Protein AF-A0A7L2SSB7-F1 (afdb_monomer_lite)

Organism: NCBI:txid98133

Sequence (127 aa):
LAGISRSTTVVVAYVMVVTELSCQEVLDAIRTIRPVANPNPGFRQQLSEFGGSAARKVRRHLKQRYGMSPFNDEEEIKALLPAGREGTSRTEGAVQGLVPRARDMRSTSPFLLRVKRTFSCIPACLK

Foldseek 3Di:
DDDAAPVLLVLLLVLVLLAVDASVLQQQLVCLLPVSHHHDPVSSVVSNVCSPPPSVVVSVVCCVPPNRDPDPSHVVSNVSHDPDPPDDDDDDDDDDDDDPPSPPSPCCDPNNVVSCVVVVCVVVPPD

InterPro domains:
  IPR000340 Dual specificity phosphatase, catalytic domain [PF00782] (2-50)
  IPR029021 Protein-tyrosine phosphatase-like [G3DSA:3.90.190.10] (1-75)
  IPR029021 Protein-tyrosine phosphatase-like [SSF52799] (2-51)

Structure (mmCIF, N/CA/C/O backbone):
data_AF-A0A7L2SSB7-F1
#
_entry.id   AF-A0A7L2SSB7-F1
#
loop_
_atom_site.group_PDB
_atom_site.id
_atom_site.type_symbol
_atom_site.label_atom_id
_atom_site.label_alt_id
_atom_site.label_comp_id
_atom_site.label_asym_id
_atom_site.label_entity_id
_atom_site.label_seq_id
_atom_site.pdbx_PDB_ins_code
_atom_site.Cartn_x
_atom_site.Cartn_y
_atom_site.Cartn_z
_atom_site.occupancy
_atom_site.B_iso_or_equiv
_atom_site.auth_seq_id
_atom_site.auth_comp_id
_atom_site.auth_asym_id
_atom_site.auth_atom_id
_atom_site.pdbx_PDB_model_num
ATOM 1 N N . LEU A 1 1 ? 1.711 -14.137 -15.251 1.00 47.47 1 LEU A N 1
ATOM 2 C CA . LEU A 1 1 ? 1.190 -13.339 -14.112 1.00 47.47 1 LEU A CA 1
ATOM 3 C C . LEU A 1 1 ? 2.052 -12.094 -13.930 1.00 47.47 1 LEU A C 1
ATOM 5 O O . LEU A 1 1 ? 3.209 -12.229 -13.559 1.00 47.47 1 LEU A O 1
ATOM 9 N N . ALA A 1 2 ? 1.516 -10.899 -14.195 1.00 72.31 2 ALA A N 1
ATOM 10 C CA . ALA A 1 2 ? 2.203 -9.636 -13.925 1.00 72.31 2 ALA A CA 1
ATOM 11 C C . ALA A 1 2 ? 1.437 -8.854 -12.853 1.00 72.31 2 ALA A C 1
ATOM 13 O O . ALA A 1 2 ? 0.268 -8.527 -13.014 1.00 72.31 2 ALA A O 1
ATOM 14 N N . GLY A 1 3 ? 2.119 -8.587 -11.744 1.00 83.00 3 GLY A N 1
ATOM 15 C CA . GLY A 1 3 ? 1.649 -7.786 -10.614 1.00 83.00 3 GLY A CA 1
ATOM 16 C C . GLY A 1 3 ? 2.840 -7.429 -9.733 1.00 83.00 3 GLY A C 1
ATOM 17 O O . GLY A 1 3 ? 2.820 -7.681 -8.533 1.00 83.00 3 GLY A O 1
ATOM 18 N N . ILE A 1 4 ? 3.920 -7.017 -10.405 1.00 92.56 4 ILE A N 1
ATOM 19 C CA . ILE A 1 4 ? 5.238 -6.732 -9.832 1.00 92.56 4 ILE A CA 1
ATOM 20 C C . ILE A 1 4 ? 5.319 -5.243 -9.506 1.00 92.56 4 ILE A C 1
ATOM 22 O O . ILE A 1 4 ? 5.549 -4.883 -8.357 1.00 92.56 4 ILE A O 1
ATOM 26 N N . SER A 1 5 ? 5.059 -4.392 -10.505 1.00 94.94 5 SER A N 1
ATOM 27 C CA . SER A 1 5 ? 5.318 -2.953 -10.432 1.00 94.94 5 SER A CA 1
ATOM 28 C C . SER A 1 5 ? 4.031 -2.116 -10.440 1.00 94.94 5 SER A C 1
ATOM 30 O O . SER A 1 5 ? 3.558 -1.749 -9.375 1.00 94.94 5 SER A O 1
ATOM 32 N N . ARG A 1 6 ? 3.390 -1.895 -11.601 1.00 94.81 6 ARG A N 1
ATOM 33 C CA . ARG A 1 6 ? 2.220 -0.993 -11.750 1.00 94.81 6 ARG A CA 1
ATOM 34 C C . ARG A 1 6 ? 1.093 -1.217 -10.731 1.00 94.81 6 ARG A C 1
ATOM 36 O O . ARG A 1 6 ? 0.733 -0.293 -10.013 1.00 94.81 6 ARG A O 1
ATOM 43 N N . SER A 1 7 ? 0.545 -2.432 -10.646 1.00 93.31 7 SER A N 1
ATOM 44 C CA . SER A 1 7 ? -0.533 -2.737 -9.692 1.00 93.31 7 SER A CA 1
ATOM 45 C C . SER A 1 7 ? -0.067 -2.604 -8.241 1.00 93.31 7 SER A C 1
ATOM 47 O O . SER A 1 7 ? -0.806 -2.105 -7.402 1.00 93.31 7 SER A O 1
ATOM 49 N N . THR A 1 8 ? 1.171 -3.017 -7.955 1.00 94.81 8 THR A N 1
ATOM 50 C CA . THR A 1 8 ? 1.783 -2.890 -6.629 1.00 94.81 8 THR A CA 1
ATOM 51 C C . THR A 1 8 ? 1.875 -1.429 -6.215 1.00 94.81 8 THR A C 1
ATOM 53 O O . THR A 1 8 ? 1.516 -1.114 -5.091 1.00 94.81 8 THR A O 1
ATOM 56 N N . THR A 1 9 ? 2.274 -0.529 -7.117 1.00 96.81 9 THR A N 1
ATOM 57 C CA . THR A 1 9 ? 2.346 0.913 -6.847 1.00 96.81 9 THR A CA 1
ATOM 58 C C . THR A 1 9 ? 1.001 1.471 -6.389 1.00 96.81 9 THR A C 1
ATOM 60 O O . THR A 1 9 ? 0.938 2.155 -5.373 1.00 96.81 9 THR A O 1
ATOM 63 N N . VAL A 1 10 ? -0.085 1.142 -7.095 1.00 96.25 10 VAL A N 1
ATOM 64 C CA . VAL A 1 10 ? -1.427 1.633 -6.737 1.00 96.25 10 VAL A CA 1
ATOM 65 C C . VAL A 1 10 ? -1.883 1.065 -5.391 1.00 96.25 10 VAL A C 1
ATOM 67 O O . VAL A 1 10 ? -2.407 1.807 -4.563 1.00 96.25 10 VAL A O 1
ATOM 70 N N . VAL A 1 11 ? -1.647 -0.228 -5.141 1.00 95.69 11 VAL A N 1
ATOM 71 C CA . VAL A 1 11 ? -1.972 -0.855 -3.850 1.00 95.69 11 VAL A CA 1
ATOM 72 C C . VAL A 1 11 ? -1.173 -0.211 -2.716 1.00 95.69 11 VAL A C 1
ATOM 74 O O . VAL A 1 11 ? -1.761 0.121 -1.694 1.00 95.69 11 VAL A O 1
ATOM 77 N N . VAL A 1 12 ? 0.130 0.027 -2.896 1.00 96.81 12 VAL A N 1
ATOM 78 C CA . VAL A 1 12 ? 0.971 0.689 -1.886 1.00 96.81 12 VAL A CA 1
ATOM 79 C C . VAL A 1 12 ? 0.437 2.085 -1.577 1.00 96.81 12 VAL A C 1
ATOM 81 O O . VAL A 1 12 ? 0.215 2.395 -0.412 1.00 96.81 12 VAL A O 1
ATOM 84 N N . ALA A 1 13 ? 0.148 2.896 -2.599 1.00 97.75 13 ALA A N 1
ATOM 85 C CA . ALA A 1 13 ? -0.411 4.234 -2.411 1.00 97.75 13 ALA A CA 1
ATOM 86 C C . ALA A 1 13 ? -1.758 4.208 -1.672 1.00 97.75 13 ALA A C 1
ATOM 88 O O . ALA A 1 13 ? -1.992 5.035 -0.794 1.00 97.75 13 ALA A O 1
ATOM 89 N N . TYR A 1 14 ? -2.634 3.250 -1.996 1.00 96.56 14 TYR A N 1
ATOM 90 C CA . TYR A 1 14 ? -3.902 3.075 -1.290 1.00 96.56 14 TYR A CA 1
ATOM 91 C C . TYR A 1 14 ? -3.682 2.745 0.185 1.00 96.56 14 TYR A C 1
ATOM 93 O O . TYR A 1 14 ? -4.243 3.424 1.042 1.00 96.56 14 TYR A O 1
ATOM 101 N N . VAL A 1 15 ? -2.838 1.750 0.483 1.00 96.31 15 VAL A N 1
ATOM 102 C CA . VAL A 1 15 ? -2.540 1.350 1.864 1.00 96.31 15 VAL A CA 1
ATOM 103 C C . VAL A 1 15 ? -1.945 2.531 2.629 1.00 96.31 15 VAL A C 1
ATOM 105 O O . VAL A 1 15 ? -2.480 2.868 3.671 1.00 96.31 15 VAL A O 1
ATOM 108 N N . MET A 1 16 ? -0.970 3.253 2.067 1.00 97.12 16 MET A N 1
ATOM 109 C CA . MET A 1 16 ? -0.403 4.474 2.663 1.00 97.12 16 MET A CA 1
ATOM 110 C C . MET A 1 16 ? -1.426 5.587 2.930 1.00 97.12 16 MET A C 1
ATOM 112 O O . MET A 1 16 ? -1.129 6.509 3.678 1.00 97.12 16 MET A O 1
ATOM 116 N N . VAL A 1 17 ? -2.587 5.594 2.271 1.00 96.44 17 VAL A N 1
ATOM 117 C CA . VAL A 1 17 ? -3.644 6.599 2.484 1.00 96.44 17 VAL A CA 1
ATOM 118 C C . VAL A 1 17 ? -4.638 6.161 3.547 1.00 96.44 17 VAL A C 1
ATOM 120 O O . VAL A 1 17 ? -5.192 7.018 4.234 1.00 96.44 17 VAL A O 1
ATOM 123 N N . VAL A 1 18 ? -4.903 4.861 3.663 1.00 94.69 18 VAL A N 1
ATOM 124 C CA . VAL A 1 18 ? -5.849 4.322 4.653 1.00 94.69 18 VAL A CA 1
ATOM 125 C C . VAL A 1 18 ? -5.159 3.932 5.963 1.00 94.69 18 VAL A C 1
ATOM 127 O O . VAL A 1 18 ? -5.799 3.950 7.007 1.00 94.69 18 VAL A O 1
ATOM 130 N N . THR A 1 19 ? -3.843 3.709 5.933 1.00 93.00 19 THR A N 1
ATOM 131 C CA . THR A 1 19 ? -2.936 3.565 7.085 1.00 93.00 19 THR A CA 1
ATOM 132 C C . THR A 1 19 ? -1.965 4.744 7.104 1.00 93.00 19 THR A C 1
ATOM 134 O O . THR A 1 19 ? -1.771 5.378 6.070 1.00 93.00 19 THR A O 1
ATOM 137 N N . GLU A 1 20 ? -1.404 5.152 8.238 1.00 92.94 20 GLU A N 1
ATOM 138 C CA . GLU A 1 20 ? -0.428 6.261 8.295 1.00 92.94 20 GLU A CA 1
ATOM 139 C C . GLU A 1 20 ? 1.021 5.773 8.107 1.00 92.94 20 GLU A C 1
ATOM 141 O O . GLU A 1 20 ? 1.975 6.452 8.474 1.00 92.94 20 GLU A O 1
ATOM 146 N N . LEU A 1 21 ? 1.183 4.607 7.474 1.00 95.44 21 LEU A N 1
ATOM 147 C CA . LEU A 1 21 ? 2.468 3.951 7.251 1.00 95.44 21 LEU A CA 1
ATOM 148 C C . LEU A 1 21 ? 3.229 4.526 6.053 1.00 95.44 21 LEU A C 1
ATOM 150 O O . LEU A 1 21 ? 2.657 4.979 5.056 1.00 95.44 21 LEU A O 1
ATOM 154 N N . SER A 1 22 ? 4.553 4.430 6.126 1.00 95.31 22 SER A N 1
ATOM 155 C CA . SER A 1 22 ? 5.456 4.803 5.043 1.00 95.31 22 SER A CA 1
ATOM 156 C C . SER A 1 22 ? 5.402 3.821 3.865 1.00 95.31 22 SER A C 1
ATOM 158 O O . SER A 1 22 ? 5.036 2.652 3.995 1.00 95.31 22 SER A O 1
ATOM 160 N N . CYS A 1 23 ? 5.848 4.281 2.690 1.00 95.31 23 CYS A N 1
ATOM 161 C CA . CYS A 1 23 ? 5.994 3.438 1.496 1.00 95.31 23 CYS A CA 1
ATOM 162 C C . CYS A 1 23 ? 6.823 2.172 1.775 1.00 95.31 23 CYS A C 1
ATOM 164 O O . CYS A 1 23 ? 6.481 1.090 1.295 1.00 95.31 23 CYS A O 1
ATOM 166 N N . GLN A 1 24 ? 7.892 2.299 2.567 1.00 95.19 24 GLN A N 1
ATOM 167 C CA . GLN A 1 24 ? 8.783 1.188 2.884 1.00 95.19 24 GLN A CA 1
ATOM 168 C C . GLN A 1 24 ? 8.093 0.146 3.772 1.00 95.19 24 GLN A C 1
ATOM 170 O O . GLN A 1 24 ? 8.079 -1.026 3.405 1.00 95.19 24 GLN A O 1
ATOM 175 N N . GLU A 1 25 ? 7.451 0.567 4.867 1.00 95.75 25 GLU A N 1
ATOM 176 C CA . GLU A 1 25 ? 6.701 -0.337 5.7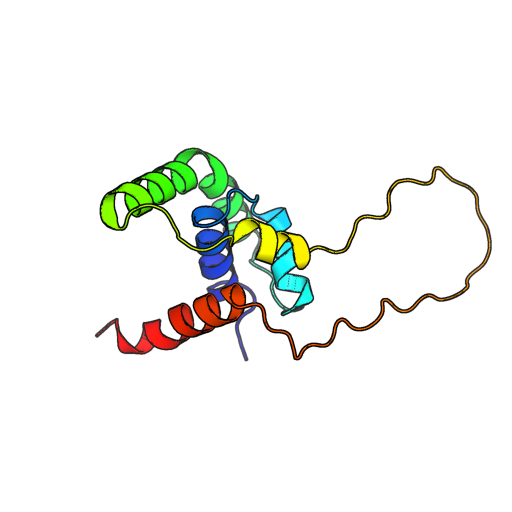54 1.00 95.75 25 GLU A CA 1
ATOM 177 C C . GLU A 1 25 ? 5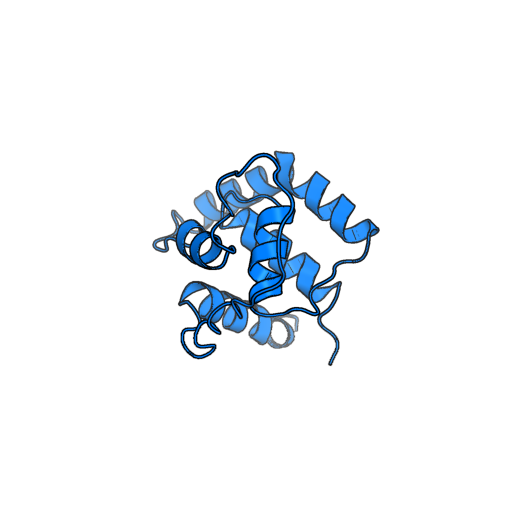.608 -1.087 4.986 1.00 95.75 25 GLU A C 1
ATOM 179 O O . GLU A 1 25 ? 5.477 -2.306 5.084 1.00 95.75 25 GLU A O 1
ATOM 184 N N . VAL A 1 26 ? 4.857 -0.373 4.145 1.00 96.19 26 VAL A N 1
ATOM 185 C CA . VAL A 1 26 ? 3.806 -0.979 3.323 1.00 96.19 26 VAL A CA 1
ATOM 186 C C . VAL A 1 26 ? 4.384 -1.987 2.328 1.00 96.19 26 VAL A C 1
ATOM 188 O O . VAL A 1 26 ? 3.828 -3.073 2.156 1.00 96.19 26 VAL A O 1
ATOM 191 N N . LEU A 1 27 ? 5.499 -1.664 1.667 1.00 95.25 27 LEU A N 1
ATOM 192 C CA . LEU A 1 27 ? 6.152 -2.589 0.741 1.00 95.25 27 LEU A CA 1
ATOM 193 C C . LEU A 1 27 ? 6.673 -3.841 1.442 1.00 95.25 27 LEU A C 1
ATOM 195 O O . LEU A 1 27 ? 6.542 -4.933 0.887 1.00 95.25 27 LEU A O 1
ATOM 199 N N . ASP A 1 28 ? 7.238 -3.701 2.635 1.00 95.44 28 ASP A N 1
ATOM 200 C CA . ASP A 1 28 ? 7.750 -4.833 3.401 1.00 95.44 28 ASP A CA 1
ATOM 201 C C . ASP A 1 28 ? 6.615 -5.743 3.870 1.00 95.44 28 ASP A C 1
ATOM 203 O O . ASP A 1 28 ? 6.693 -6.957 3.674 1.00 95.44 28 ASP A O 1
ATOM 207 N N . ALA A 1 29 ? 5.503 -5.172 4.341 1.00 94.06 29 ALA A N 1
ATOM 208 C CA . ALA A 1 29 ? 4.293 -5.927 4.655 1.00 94.06 29 ALA A CA 1
ATOM 209 C C . ALA A 1 29 ? 3.716 -6.646 3.422 1.00 94.06 29 ALA A C 1
ATOM 211 O O . ALA A 1 29 ? 3.389 -7.829 3.487 1.00 94.06 29 ALA A O 1
ATOM 212 N N . ILE A 1 30 ? 3.629 -5.980 2.264 1.00 92.50 30 ILE A N 1
ATOM 213 C CA . ILE A 1 30 ? 3.123 -6.603 1.029 1.00 92.50 30 ILE A CA 1
ATOM 214 C C . ILE A 1 30 ? 4.044 -7.735 0.556 1.00 92.50 30 ILE A C 1
ATOM 216 O O . ILE A 1 30 ? 3.561 -8.735 0.024 1.00 92.50 30 ILE A O 1
ATOM 220 N N . ARG A 1 31 ? 5.362 -7.622 0.738 1.00 93.94 31 ARG A N 1
ATOM 221 C CA . ARG A 1 31 ? 6.304 -8.672 0.320 1.00 93.94 31 ARG A CA 1
ATOM 222 C C . ARG A 1 31 ? 6.176 -9.955 1.131 1.00 93.94 31 ARG A C 1
ATOM 224 O O . ARG A 1 31 ? 6.466 -11.010 0.574 1.00 93.94 31 ARG A O 1
ATOM 231 N N . THR A 1 32 ? 5.694 -9.902 2.376 1.00 91.31 32 THR A N 1
ATOM 232 C CA . THR A 1 32 ? 5.468 -11.124 3.174 1.00 91.31 32 THR A CA 1
ATOM 233 C C . THR A 1 32 ? 4.372 -12.013 2.581 1.00 91.31 32 THR A C 1
ATOM 235 O O . THR A 1 32 ? 4.443 -13.234 2.693 1.00 91.31 32 THR A O 1
ATOM 238 N N . ILE A 1 33 ? 3.398 -11.415 1.887 1.00 89.12 33 ILE A N 1
ATOM 239 C CA . ILE A 1 33 ? 2.287 -12.117 1.223 1.00 89.12 33 ILE A CA 1
ATOM 240 C C . ILE A 1 33 ? 2.488 -12.266 -0.292 1.00 89.12 33 ILE A C 1
ATOM 242 O O . ILE A 1 33 ? 1.972 -13.196 -0.912 1.00 89.12 33 ILE A O 1
ATOM 246 N N . ARG A 1 34 ? 3.223 -11.344 -0.919 1.00 90.88 34 ARG A N 1
ATOM 247 C CA . ARG A 1 34 ? 3.503 -11.320 -2.357 1.00 90.88 34 ARG A CA 1
ATOM 248 C C . ARG A 1 34 ? 4.974 -10.963 -2.593 1.00 90.88 34 ARG A C 1
ATOM 250 O O . ARG A 1 34 ? 5.272 -9.821 -2.941 1.00 90.88 34 ARG A O 1
ATOM 257 N N . PRO A 1 35 ? 5.895 -11.939 -2.504 1.00 92.62 35 PRO A N 1
ATOM 258 C CA . PRO A 1 35 ? 7.338 -11.689 -2.597 1.00 92.62 35 PRO A CA 1
ATOM 259 C C . PRO A 1 35 ? 7.789 -10.997 -3.892 1.00 92.62 35 PRO A C 1
ATOM 261 O O . PRO A 1 35 ? 8.773 -10.267 -3.905 1.00 92.62 35 PRO A O 1
ATOM 264 N N . VAL A 1 36 ? 7.037 -11.171 -4.985 1.00 93.38 36 VAL A N 1
ATOM 265 C CA . VAL A 1 36 ? 7.317 -10.544 -6.291 1.00 93.38 36 VAL A CA 1
ATOM 266 C C . VAL A 1 36 ? 6.944 -9.054 -6.367 1.00 93.38 36 VAL A C 1
ATOM 268 O O . VAL A 1 36 ? 7.115 -8.436 -7.416 1.00 93.38 36 VAL A O 1
ATOM 271 N N . ALA A 1 37 ? 6.391 -8.466 -5.302 1.00 95.12 37 ALA A N 1
ATOM 272 C CA . ALA A 1 37 ? 6.038 -7.052 -5.239 1.00 95.12 37 ALA A CA 1
ATOM 273 C C . ALA A 1 37 ? 7.295 -6.165 -5.278 1.00 95.12 37 ALA A C 1
ATOM 275 O O . ALA A 1 37 ? 8.067 -6.061 -4.319 1.00 95.12 37 ALA A O 1
ATOM 276 N N . ASN A 1 38 ? 7.496 -5.501 -6.413 1.00 96.00 38 ASN A N 1
ATOM 277 C CA . ASN A 1 38 ? 8.671 -4.690 -6.680 1.00 96.00 38 ASN A CA 1
ATOM 278 C C . ASN A 1 38 ? 8.335 -3.538 -7.647 1.00 96.00 38 ASN A C 1
ATOM 280 O O . ASN A 1 38 ? 8.530 -3.673 -8.860 1.00 96.00 38 ASN A O 1
ATOM 284 N N . PRO A 1 39 ? 7.816 -2.399 -7.145 1.00 97.06 39 PRO A N 1
ATOM 285 C CA . PRO A 1 39 ? 7.719 -1.184 -7.944 1.00 97.06 39 PRO A CA 1
ATOM 286 C C . PRO A 1 39 ? 9.085 -0.819 -8.518 1.00 97.06 39 PRO A C 1
ATOM 288 O O . PRO A 1 39 ? 10.111 -0.954 -7.841 1.00 97.06 39 PRO A O 1
ATOM 291 N N . ASN A 1 40 ? 9.091 -0.356 -9.768 1.00 97.44 40 ASN A N 1
ATOM 292 C CA . ASN A 1 40 ? 10.312 0.144 -10.393 1.00 97.44 40 ASN A CA 1
ATOM 293 C C . ASN A 1 40 ? 10.831 1.395 -9.641 1.00 97.44 40 ASN A C 1
ATOM 295 O O . ASN A 1 40 ? 10.078 2.002 -8.873 1.00 97.44 40 ASN A O 1
ATOM 299 N N . PRO A 1 41 ? 12.097 1.799 -9.847 1.00 97.31 41 PRO A N 1
ATOM 300 C CA . PRO A 1 41 ? 12.678 2.939 -9.139 1.00 97.31 41 PRO A CA 1
ATOM 301 C C . PRO A 1 41 ? 11.866 4.236 -9.264 1.00 97.31 41 PRO A C 1
ATOM 303 O O . PRO A 1 41 ? 11.618 4.889 -8.254 1.00 97.31 41 PRO A O 1
ATOM 306 N N . GLY A 1 42 ? 11.363 4.556 -10.461 1.00 98.25 42 GLY A N 1
ATOM 307 C CA . GLY A 1 42 ? 10.538 5.750 -10.682 1.00 98.25 42 GLY A CA 1
ATOM 308 C C . GLY A 1 42 ? 9.245 5.745 -9.860 1.00 98.25 42 GLY A C 1
ATOM 309 O O . GLY A 1 42 ? 8.892 6.747 -9.248 1.00 98.25 42 GLY A O 1
ATOM 310 N N . PHE A 1 43 ? 8.565 4.601 -9.751 1.00 98.25 43 PHE A N 1
ATOM 311 C CA . PHE A 1 43 ? 7.382 4.476 -8.900 1.00 98.25 43 PHE A CA 1
ATOM 312 C C . PHE A 1 43 ? 7.711 4.529 -7.411 1.00 98.25 43 PHE A C 1
ATOM 314 O O . PHE A 1 43 ? 6.925 5.073 -6.644 1.00 98.25 43 PHE A O 1
ATOM 321 N N . ARG A 1 44 ? 8.858 3.994 -6.977 1.00 97.12 44 ARG A N 1
ATOM 322 C CA . ARG A 1 44 ? 9.292 4.124 -5.575 1.00 97.12 44 ARG A CA 1
ATOM 323 C C . ARG A 1 44 ? 9.521 5.586 -5.205 1.00 97.12 44 ARG A C 1
ATOM 325 O O . ARG A 1 44 ? 9.077 6.006 -4.140 1.00 97.12 44 ARG A O 1
ATOM 332 N N . GLN A 1 45 ? 10.149 6.350 -6.099 1.00 96.88 45 GLN A N 1
ATOM 333 C CA . GLN A 1 45 ? 10.321 7.789 -5.929 1.00 96.88 45 GLN A CA 1
ATOM 334 C C . GLN A 1 45 ? 8.962 8.499 -5.835 1.00 96.88 45 GLN A C 1
ATOM 336 O O . GLN A 1 45 ? 8.709 9.194 -4.855 1.00 96.88 45 GLN A O 1
ATOM 341 N N . GLN A 1 46 ? 8.052 8.240 -6.780 1.00 98.00 46 GLN A N 1
ATOM 342 C CA . GLN A 1 46 ? 6.701 8.817 -6.758 1.00 98.00 46 GLN A CA 1
ATOM 343 C C . GLN A 1 46 ? 5.936 8.479 -5.472 1.00 98.00 46 GLN A C 1
ATOM 345 O O . GLN A 1 46 ? 5.252 9.335 -4.920 1.00 98.00 46 GLN A O 1
ATOM 350 N N . LEU A 1 47 ? 6.054 7.249 -4.963 1.00 97.94 47 LEU A N 1
ATOM 351 C CA . LEU A 1 47 ? 5.429 6.844 -3.701 1.00 97.94 47 LEU A CA 1
ATOM 352 C C . LEU A 1 47 ? 6.032 7.571 -2.494 1.00 97.94 47 LEU A C 1
ATOM 354 O O . LEU A 1 47 ? 5.297 7.952 -1.584 1.00 97.94 47 LEU A O 1
ATOM 358 N N . SER A 1 48 ? 7.349 7.784 -2.486 1.00 95.44 48 SER A N 1
ATOM 359 C CA . SER A 1 48 ? 8.024 8.557 -1.440 1.00 95.44 48 SER A CA 1
ATOM 360 C C . SER A 1 48 ? 7.538 10.009 -1.418 1.00 95.44 48 SER A C 1
ATOM 362 O O . SER A 1 48 ? 7.186 10.526 -0.361 1.00 95.44 48 SER A O 1
ATOM 364 N N . GLU A 1 49 ? 7.461 10.653 -2.585 1.00 96.06 49 GLU A N 1
ATOM 365 C CA . GLU A 1 49 ? 6.949 12.023 -2.730 1.00 96.06 49 GLU A CA 1
ATOM 366 C C . GLU A 1 49 ? 5.462 12.113 -2.346 1.00 96.06 49 GLU A C 1
ATOM 368 O O . GLU A 1 49 ? 5.036 13.024 -1.628 1.00 96.06 49 GLU A O 1
ATOM 373 N N . PHE A 1 50 ? 4.670 11.123 -2.767 1.00 97.06 50 PHE A N 1
ATOM 374 C CA . PHE A 1 50 ? 3.251 11.023 -2.447 1.00 97.06 50 PHE A CA 1
ATOM 375 C C . PHE A 1 50 ? 2.994 10.909 -0.939 1.00 97.06 50 PHE A C 1
ATOM 377 O O . PHE A 1 50 ? 2.079 11.562 -0.430 1.00 97.06 50 PHE A O 1
ATOM 384 N N . GLY A 1 51 ? 3.813 10.132 -0.221 1.00 93.50 51 GLY A N 1
ATOM 385 C CA . GLY A 1 51 ? 3.674 9.883 1.218 1.00 93.50 51 GLY A CA 1
ATOM 386 C C . GLY A 1 51 ? 3.720 11.130 2.104 1.00 93.50 51 GLY A C 1
ATOM 387 O O . GLY A 1 51 ? 3.229 11.090 3.228 1.00 93.50 51 GLY A O 1
ATOM 388 N N . GLY A 1 52 ? 4.242 12.251 1.601 1.00 90.38 52 GLY A N 1
ATOM 389 C CA . GLY A 1 52 ? 4.240 13.528 2.309 1.00 90.38 52 GLY A CA 1
ATOM 390 C C . GLY A 1 52 ? 2.874 14.230 2.299 1.00 90.38 52 GLY A C 1
ATOM 391 O O . GLY A 1 52 ? 1.894 13.822 2.926 1.00 90.38 52 GLY A O 1
ATOM 392 N N . SER A 1 53 ? 2.797 15.380 1.626 1.00 91.50 53 SER A N 1
ATOM 393 C CA . SER A 1 53 ? 1.596 16.227 1.681 1.00 91.50 53 SER A CA 1
ATOM 394 C C . SER A 1 53 ? 0.404 15.661 0.898 1.00 91.50 53 SER A C 1
ATOM 396 O O . SER A 1 53 ? -0.743 15.903 1.286 1.00 91.50 53 SER A O 1
ATOM 398 N N . ALA A 1 54 ? 0.651 14.906 -0.177 1.00 95.62 54 ALA A N 1
ATOM 399 C CA . ALA A 1 54 ? -0.394 14.407 -1.065 1.00 95.62 54 ALA A CA 1
ATOM 400 C C . ALA A 1 54 ? -1.236 13.307 -0.401 1.00 95.62 54 ALA A C 1
ATOM 402 O O . ALA A 1 54 ? -2.459 13.443 -0.345 1.00 95.62 54 ALA A O 1
ATOM 403 N N . ALA A 1 55 ? -0.608 12.292 0.199 1.00 95.94 55 ALA A N 1
ATOM 404 C CA . ALA A 1 55 ? -1.306 11.225 0.918 1.00 95.94 55 ALA A CA 1
ATOM 405 C C . ALA A 1 55 ? -2.207 11.784 2.031 1.00 95.94 55 ALA A C 1
ATOM 407 O O . ALA A 1 55 ? -3.373 11.406 2.148 1.00 95.94 55 ALA A O 1
ATOM 408 N N . ARG A 1 56 ? -1.720 12.771 2.794 1.00 95.62 56 ARG A N 1
ATOM 409 C CA . ARG A 1 56 ? -2.505 13.458 3.833 1.00 95.62 56 ARG A CA 1
ATOM 410 C C . ARG A 1 56 ? -3.713 14.215 3.271 1.00 95.62 56 ARG A C 1
ATOM 412 O O . ARG A 1 56 ? -4.785 14.177 3.877 1.00 95.62 56 ARG A O 1
ATOM 419 N N . LYS A 1 57 ? -3.572 14.887 2.121 1.00 97.06 57 LYS A N 1
ATOM 420 C CA . LYS A 1 57 ? -4.698 15.552 1.437 1.00 97.06 57 LYS A CA 1
ATOM 421 C C . LYS A 1 57 ? -5.763 14.536 1.019 1.00 97.06 57 LYS A C 1
ATOM 423 O O . LYS A 1 57 ? -6.938 14.765 1.301 1.00 97.06 57 LYS A O 1
ATOM 428 N N . VAL A 1 58 ? -5.358 13.413 0.419 1.00 96.88 58 VAL A N 1
ATOM 429 C CA . VAL A 1 58 ? -6.281 12.339 0.013 1.00 96.88 58 VAL A CA 1
ATOM 430 C C . VAL A 1 58 ? -6.965 11.724 1.233 1.00 96.88 58 VAL A C 1
ATOM 432 O O . VAL A 1 58 ? -8.186 11.617 1.252 1.00 96.88 58 VAL A O 1
ATOM 435 N N . ARG A 1 59 ? -6.218 11.410 2.297 1.00 95.38 59 ARG A N 1
ATOM 436 C CA . ARG A 1 59 ? -6.768 10.880 3.555 1.00 95.38 59 ARG A CA 1
ATOM 437 C C . ARG A 1 59 ? -7.835 11.801 4.141 1.00 95.38 59 ARG A C 1
ATOM 439 O O . ARG A 1 59 ? -8.915 11.343 4.504 1.00 95.38 59 ARG A O 1
ATOM 446 N N . ARG A 1 60 ? -7.560 13.109 4.208 1.00 96.31 60 ARG A N 1
ATOM 447 C CA . ARG A 1 60 ? -8.534 14.105 4.678 1.00 96.31 60 ARG A CA 1
ATOM 448 C C . ARG A 1 60 ? -9.779 14.128 3.795 1.00 96.31 60 ARG A C 1
ATOM 450 O O . ARG A 1 60 ? -10.882 14.156 4.325 1.00 96.31 60 ARG A O 1
ATOM 457 N N . HIS A 1 61 ? -9.603 14.092 2.477 1.00 97.00 61 HIS A N 1
ATOM 458 C CA . HIS A 1 61 ? -10.720 14.056 1.539 1.00 97.00 61 HIS A CA 1
ATOM 459 C C . HIS A 1 61 ? -11.593 12.804 1.728 1.00 97.00 61 HIS A C 1
ATOM 461 O O . HIS A 1 61 ? -12.813 12.921 1.805 1.00 97.00 61 HIS A O 1
ATOM 467 N N . LEU A 1 62 ? -10.990 11.620 1.889 1.00 95.19 62 LEU A N 1
ATOM 468 C CA . LEU A 1 62 ? -11.731 10.385 2.167 1.00 95.19 62 LEU A CA 1
ATOM 469 C C . LEU A 1 62 ? -12.499 10.467 3.491 1.00 95.19 62 LEU A C 1
ATOM 471 O O . LEU A 1 62 ? -13.683 10.137 3.516 1.00 95.19 62 LEU A O 1
ATOM 475 N N . LYS A 1 63 ? -11.865 10.982 4.557 1.00 95.12 63 LYS A N 1
ATOM 476 C CA . LYS A 1 63 ? -12.518 11.199 5.860 1.00 95.12 63 LYS A CA 1
ATOM 477 C C . LYS A 1 63 ? -13.716 12.148 5.752 1.00 95.12 63 LYS A C 1
ATOM 479 O O . LYS A 1 63 ? -14.753 11.894 6.349 1.00 95.12 63 LYS A O 1
ATOM 484 N N . GLN A 1 64 ? -13.600 13.216 4.965 1.00 97.06 64 GLN A N 1
ATOM 485 C CA . GLN A 1 64 ? -14.703 14.156 4.728 1.00 97.06 64 GLN A CA 1
ATOM 486 C C . GLN A 1 64 ? -15.841 13.529 3.918 1.00 97.06 64 GLN A C 1
ATOM 488 O O . GLN A 1 64 ? -17.008 13.788 4.193 1.00 97.06 64 GLN A O 1
ATOM 493 N N . ARG A 1 65 ? -15.513 12.717 2.908 1.00 97.25 65 ARG A N 1
ATOM 494 C CA . ARG A 1 65 ? -16.498 12.167 1.972 1.00 97.25 65 ARG A CA 1
ATOM 495 C C . ARG A 1 65 ? -17.242 10.943 2.509 1.00 97.25 65 ARG A C 1
ATOM 497 O O . ARG A 1 65 ? -18.398 10.745 2.128 1.00 97.25 65 ARG A O 1
ATOM 504 N N . TYR A 1 66 ? -16.573 10.125 3.320 1.00 94.75 66 TYR A N 1
ATOM 505 C CA . TYR A 1 66 ? -17.053 8.808 3.756 1.00 94.75 66 TYR A CA 1
ATOM 506 C C . TYR A 1 66 ? -17.047 8.614 5.280 1.00 94.75 66 TYR A C 1
ATOM 508 O O . TYR A 1 66 ? -17.529 7.590 5.754 1.00 94.75 66 TYR A O 1
ATOM 516 N N . GLY A 1 67 ? -16.536 9.579 6.049 1.00 95.06 67 GLY A N 1
ATOM 517 C CA . GLY A 1 67 ? -16.411 9.477 7.501 1.00 95.06 67 GLY A CA 1
ATOM 518 C C . GLY A 1 67 ? -15.143 8.752 7.960 1.00 95.06 67 GLY A C 1
ATOM 519 O O . GLY A 1 67 ? -14.217 8.489 7.189 1.00 95.06 67 GLY A O 1
ATOM 520 N N . MET A 1 68 ? -15.087 8.461 9.259 1.00 90.56 68 MET A N 1
ATOM 521 C CA . MET A 1 68 ? -13.986 7.711 9.866 1.00 90.56 68 MET A CA 1
ATOM 522 C C . MET A 1 68 ? -14.075 6.226 9.498 1.00 90.56 68 MET A C 1
ATOM 524 O O . MET A 1 68 ? -15.167 5.663 9.447 1.00 90.56 68 MET A O 1
ATOM 528 N N . SER A 1 69 ? -12.926 5.585 9.258 1.00 88.62 69 SER A N 1
ATOM 529 C CA . SER A 1 69 ? -12.889 4.139 9.007 1.00 88.62 69 SER A CA 1
ATOM 530 C C . SER A 1 69 ? -13.301 3.378 10.274 1.00 88.62 69 SER A C 1
ATOM 532 O O . SER A 1 69 ? -12.744 3.662 11.336 1.00 88.62 69 SER A O 1
ATOM 534 N N . PRO A 1 70 ? -14.229 2.406 10.193 1.00 91.19 70 PRO A N 1
ATOM 535 C CA . PRO A 1 70 ? -14.558 1.527 11.315 1.00 91.19 70 PRO A CA 1
ATOM 536 C C . PRO A 1 70 ? -13.520 0.407 11.511 1.00 91.19 70 PRO A C 1
ATOM 538 O O . PRO A 1 70 ? -13.645 -0.389 12.438 1.00 91.19 70 PRO A O 1
ATOM 541 N N . PHE A 1 71 ? -12.531 0.297 10.618 1.00 92.06 71 PHE A N 1
ATOM 542 C CA . PHE A 1 71 ? -11.525 -0.761 10.622 1.00 92.06 71 PHE A CA 1
ATOM 543 C C . PHE A 1 71 ? -10.189 -0.262 11.174 1.00 92.06 71 PHE A C 1
ATOM 545 O O . PHE A 1 71 ? -9.802 0.882 10.933 1.00 92.06 71 PHE A O 1
ATOM 552 N N . ASN A 1 72 ? -9.448 -1.147 11.842 1.00 92.69 72 ASN A N 1
ATOM 553 C CA . ASN A 1 72 ? -8.091 -0.870 12.312 1.00 92.69 72 ASN A CA 1
ATOM 554 C C . ASN A 1 72 ? -7.037 -1.367 11.304 1.00 92.69 72 ASN A C 1
ATOM 556 O O . ASN A 1 72 ? -6.243 -2.264 11.587 1.00 92.69 72 ASN A O 1
ATOM 560 N N . ASP A 1 73 ? -7.079 -0.799 10.095 1.00 94.06 73 ASP A N 1
ATOM 561 C CA . ASP A 1 73 ? -6.260 -1.222 8.948 1.00 94.06 73 ASP A CA 1
ATOM 562 C C . ASP A 1 73 ? -4.751 -1.136 9.228 1.00 94.06 73 ASP A C 1
ATOM 564 O O . ASP A 1 73 ? -3.964 -1.934 8.718 1.00 94.06 73 ASP A O 1
ATOM 568 N N . GLU A 1 74 ? -4.343 -0.163 10.044 1.00 94.56 74 GLU A N 1
ATOM 569 C CA . GLU A 1 74 ? -2.941 0.060 10.381 1.00 94.56 74 GLU A CA 1
ATOM 570 C C . GLU A 1 74 ? -2.358 -1.084 11.215 1.00 94.56 74 GLU A C 1
ATOM 572 O O . GLU A 1 74 ? -1.301 -1.608 10.862 1.00 94.56 74 GLU A O 1
ATOM 577 N N . GLU A 1 75 ? -3.062 -1.524 12.259 1.00 93.31 75 GLU A N 1
ATOM 578 C CA . GLU A 1 75 ? -2.621 -2.654 13.085 1.00 93.31 75 GLU A CA 1
ATOM 579 C C . GLU A 1 75 ? -2.638 -3.970 12.300 1.00 93.31 75 GLU A C 1
ATOM 581 O O . GLU A 1 75 ? -1.710 -4.772 12.419 1.00 93.31 75 GLU A O 1
ATOM 586 N N . GLU A 1 76 ? -3.631 -4.173 11.425 1.00 93.25 76 GLU A N 1
ATOM 587 C CA . GLU A 1 76 ? -3.662 -5.344 10.543 1.00 93.25 76 GLU A CA 1
ATOM 588 C C . GLU A 1 76 ? -2.432 -5.405 9.619 1.00 93.25 76 GLU A C 1
ATOM 590 O O . GLU A 1 76 ? -1.876 -6.485 9.413 1.00 93.25 76 GLU A O 1
ATOM 595 N N . ILE A 1 77 ? -1.978 -4.267 9.078 1.00 93.12 77 ILE A N 1
ATOM 596 C CA . ILE A 1 77 ? -0.774 -4.218 8.237 1.00 93.12 77 ILE A CA 1
ATOM 597 C C . ILE A 1 77 ? 0.510 -4.338 9.058 1.00 93.12 77 ILE A C 1
ATOM 599 O O . ILE A 1 77 ? 1.404 -5.085 8.656 1.00 93.12 77 ILE A O 1
ATOM 603 N N . LYS A 1 78 ? 0.613 -3.674 10.215 1.00 92.94 78 LYS A N 1
ATOM 604 C CA . LYS A 1 78 ? 1.782 -3.808 11.100 1.00 92.94 78 LYS A CA 1
ATOM 605 C C . LYS A 1 78 ? 1.977 -5.246 11.572 1.00 92.94 78 LYS A C 1
ATOM 607 O O . LYS A 1 78 ? 3.109 -5.713 11.621 1.00 92.94 78 LYS A O 1
ATOM 612 N N . ALA A 1 79 ? 0.898 -5.989 11.825 1.00 91.75 79 ALA A N 1
ATOM 613 C CA . ALA A 1 79 ? 0.976 -7.403 12.191 1.00 91.75 79 ALA A CA 1
ATOM 614 C C . ALA A 1 79 ? 1.644 -8.274 11.107 1.00 91.75 79 ALA A C 1
ATOM 616 O O . ALA A 1 79 ? 2.234 -9.313 11.421 1.00 91.75 79 ALA A O 1
ATOM 617 N N . LEU A 1 80 ? 1.594 -7.859 9.834 1.00 89.81 80 LEU A N 1
ATOM 618 C CA . LEU A 1 80 ? 2.274 -8.545 8.730 1.00 89.81 80 LEU A CA 1
ATOM 619 C C . LEU A 1 80 ? 3.775 -8.276 8.695 1.00 89.81 80 LEU A C 1
ATOM 621 O O . LEU A 1 80 ? 4.498 -9.089 8.114 1.00 89.81 80 LEU A O 1
ATOM 625 N N . LEU A 1 81 ? 4.243 -7.177 9.291 1.00 86.12 81 LEU A N 1
ATOM 626 C CA . LEU A 1 81 ? 5.666 -6.882 9.349 1.00 86.12 81 LEU A CA 1
ATOM 627 C C . LEU A 1 81 ? 6.386 -8.001 10.117 1.00 86.12 81 LEU A C 1
ATOM 629 O O . LEU A 1 81 ? 5.840 -8.568 11.075 1.00 86.12 81 LEU A O 1
ATOM 633 N N . PRO A 1 82 ? 7.603 -8.374 9.689 1.00 77.56 82 PRO A N 1
ATOM 634 C CA . PRO A 1 82 ? 8.430 -9.254 10.493 1.00 77.56 82 PRO A CA 1
ATOM 635 C C . PRO A 1 82 ? 8.660 -8.575 11.846 1.00 77.56 82 PRO A C 1
ATOM 637 O O . PRO A 1 82 ? 9.060 -7.413 11.889 1.00 77.56 82 PRO A O 1
ATOM 640 N N . ALA A 1 83 ? 8.397 -9.287 12.946 1.00 70.94 83 ALA A N 1
ATOM 641 C CA . ALA A 1 83 ? 8.776 -8.811 14.270 1.00 70.94 83 ALA A CA 1
ATOM 642 C C . ALA A 1 83 ? 10.287 -8.550 14.237 1.00 70.94 83 ALA A C 1
ATOM 644 O O . ALA A 1 83 ? 11.069 -9.459 13.938 1.00 70.94 83 ALA A O 1
ATOM 645 N N . GLY A 1 84 ? 10.682 -7.291 14.411 1.00 59.19 84 GLY A N 1
ATOM 646 C CA . GLY A 1 84 ? 12.077 -6.895 14.330 1.00 59.19 84 GLY A CA 1
ATOM 647 C C . GLY A 1 84 ? 12.909 -7.698 15.322 1.00 59.19 84 GLY A C 1
ATOM 648 O O . GLY A 1 84 ? 12.514 -7.893 16.468 1.00 59.19 84 GLY A O 1
ATOM 649 N N . ARG A 1 85 ? 14.082 -8.147 14.867 1.00 54.88 85 ARG A N 1
ATOM 650 C CA . ARG A 1 85 ? 15.211 -8.430 15.749 1.00 54.88 85 ARG A CA 1
ATOM 651 C C . ARG A 1 85 ? 15.484 -7.160 16.551 1.00 54.88 85 ARG A C 1
ATOM 653 O O . ARG A 1 85 ? 16.109 -6.236 16.034 1.00 54.88 85 ARG A O 1
ATOM 660 N N . GLU A 1 86 ? 14.994 -7.103 17.780 1.00 44.28 86 GLU A N 1
ATOM 661 C CA . GLU A 1 86 ? 15.562 -6.203 18.776 1.00 44.28 86 GLU A CA 1
ATOM 662 C C . GLU A 1 86 ? 17.052 -6.550 18.928 1.00 44.28 86 GLU A C 1
ATOM 664 O O . GLU A 1 86 ? 17.456 -7.705 18.785 1.00 44.28 86 GLU A O 1
ATOM 669 N N . GLY A 1 87 ? 17.887 -5.522 19.060 1.00 47.41 87 GLY A N 1
ATOM 670 C CA . GLY A 1 87 ? 19.318 -5.592 18.791 1.00 47.41 87 GLY A CA 1
ATOM 671 C C . GLY A 1 87 ? 20.088 -6.682 19.543 1.00 47.41 87 GLY A C 1
ATOM 672 O O . GLY A 1 87 ? 19.851 -6.980 20.709 1.00 47.41 87 GLY A O 1
ATOM 673 N N . THR A 1 88 ? 21.125 -7.205 18.893 1.00 36.88 88 THR A N 1
ATOM 674 C CA . THR A 1 88 ? 22.299 -7.698 19.615 1.00 36.88 88 THR A CA 1
ATOM 675 C C . THR A 1 88 ? 23.540 -7.270 18.849 1.00 36.88 88 THR A C 1
ATOM 677 O O . THR A 1 88 ? 23.793 -7.677 17.715 1.00 36.88 88 THR A O 1
ATOM 680 N N . SER A 1 89 ? 24.280 -6.365 19.472 1.00 45.81 89 SER A N 1
ATOM 681 C CA . SER A 1 89 ? 25.6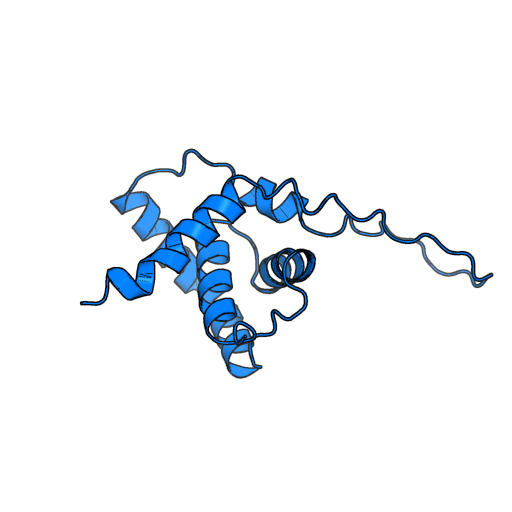66 -6.038 19.181 1.00 45.81 89 SER A CA 1
ATOM 682 C C . SER A 1 89 ? 26.504 -7.323 19.110 1.00 45.81 89 SER A C 1
ATOM 684 O O . SER A 1 89 ? 26.427 -8.163 19.996 1.00 45.81 89 SER A O 1
ATOM 686 N N . A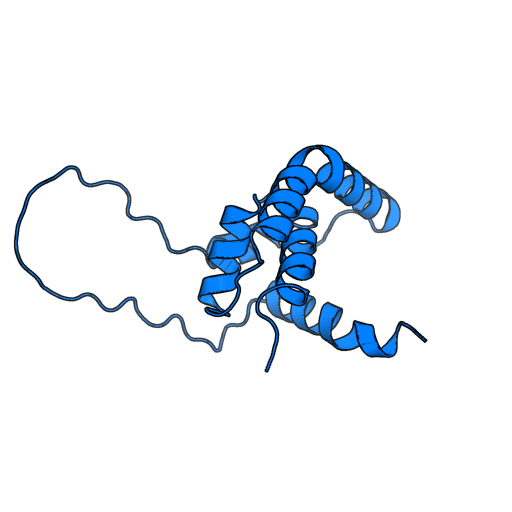RG A 1 90 ? 27.290 -7.440 18.034 1.00 47.81 90 ARG A N 1
ATOM 687 C CA . ARG A 1 90 ? 28.422 -8.354 17.775 1.00 47.81 90 ARG A CA 1
ATOM 688 C C . ARG A 1 90 ? 28.763 -9.393 18.861 1.00 47.81 90 ARG A C 1
ATOM 690 O O . ARG A 1 90 ? 29.305 -9.045 19.905 1.00 47.81 90 ARG A O 1
ATOM 697 N N . THR A 1 91 ? 28.697 -10.670 18.492 1.00 35.44 91 THR A N 1
ATOM 698 C CA . THR A 1 91 ? 29.836 -11.599 18.633 1.00 35.44 91 THR A CA 1
ATOM 699 C C . THR A 1 91 ? 29.661 -12.773 17.670 1.00 35.44 91 THR A C 1
ATOM 701 O O . THR A 1 91 ? 28.548 -13.228 17.419 1.00 35.44 91 THR A O 1
ATOM 704 N N . GLU A 1 92 ? 30.764 -13.174 17.046 1.00 42.78 92 GLU A N 1
ATOM 705 C CA . GLU A 1 92 ? 30.852 -14.249 16.059 1.00 42.78 92 GLU A CA 1
ATOM 706 C C . GLU A 1 92 ? 30.526 -15.610 16.688 1.00 42.78 92 GLU A C 1
ATOM 708 O O . GLU A 1 92 ? 30.917 -15.875 17.822 1.00 42.78 92 GLU A O 1
ATOM 713 N N . GLY A 1 93 ? 29.865 -16.499 15.939 1.00 34.44 93 GLY A N 1
ATOM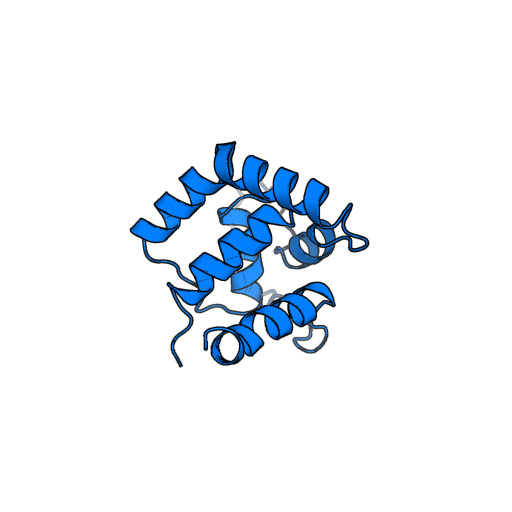 714 C CA . GLY A 1 93 ? 29.753 -17.901 16.339 1.00 34.44 93 GLY A CA 1
ATOM 715 C C . GLY A 1 93 ? 28.567 -18.662 15.750 1.00 34.44 93 GLY A C 1
ATOM 716 O O . GLY A 1 93 ? 27.423 -18.395 16.086 1.00 34.44 93 GLY A O 1
ATOM 717 N N . ALA A 1 94 ? 28.900 -19.660 14.930 1.00 36.62 94 ALA A N 1
ATOM 718 C CA . ALA A 1 94 ? 28.160 -20.893 14.656 1.00 36.62 94 ALA A CA 1
ATOM 719 C C . ALA A 1 94 ? 26.728 -20.816 14.078 1.00 36.62 94 ALA A C 1
ATOM 721 O O . ALA A 1 94 ? 25.727 -20.544 14.733 1.00 36.62 94 ALA A O 1
ATOM 722 N N . VAL A 1 95 ? 26.669 -21.221 12.808 1.00 48.34 95 VAL A N 1
ATOM 723 C CA . VAL A 1 95 ? 25.514 -21.717 12.056 1.00 48.34 95 VAL A CA 1
ATOM 724 C C . VAL A 1 95 ? 24.639 -22.642 12.909 1.00 48.34 95 VAL A C 1
ATOM 726 O O . VAL A 1 95 ? 25.081 -23.731 13.260 1.00 48.34 95 VAL A O 1
ATOM 729 N N . GLN A 1 96 ? 23.381 -22.264 13.148 1.00 36.12 96 GLN A N 1
ATOM 730 C CA . GLN A 1 96 ? 22.284 -23.205 13.397 1.00 36.12 96 GLN A CA 1
ATOM 731 C C . GLN A 1 96 ? 20.927 -22.540 13.152 1.00 36.12 96 GLN A C 1
ATOM 733 O O . GLN A 1 96 ? 20.680 -21.386 13.498 1.00 36.12 96 GLN A O 1
ATOM 738 N N . GLY A 1 97 ? 20.080 -23.276 12.436 1.00 49.00 97 GLY A N 1
ATOM 739 C CA . GLY A 1 97 ? 18.877 -22.773 11.801 1.00 49.00 97 GLY A CA 1
ATOM 740 C C . GLY A 1 97 ? 17.747 -22.441 12.765 1.00 49.00 97 GLY A C 1
ATOM 741 O O . GLY A 1 97 ? 17.431 -23.196 13.677 1.00 49.00 97 GLY A O 1
ATOM 742 N N . LEU A 1 98 ? 17.044 -21.362 12.440 1.00 35.00 98 LEU A N 1
ATOM 743 C CA . LEU A 1 98 ? 15.626 -21.221 12.728 1.00 35.00 98 LEU A CA 1
ATOM 744 C C . LEU A 1 98 ? 14.950 -20.749 11.447 1.00 35.00 98 LEU A C 1
ATOM 746 O O . LEU A 1 98 ? 15.022 -19.584 11.063 1.00 35.00 98 LEU A O 1
ATOM 750 N N . VAL A 1 99 ? 14.316 -21.699 10.765 1.00 42.12 99 VAL A N 1
ATOM 751 C CA . VAL A 1 99 ? 13.352 -21.414 9.705 1.00 42.12 99 VAL A CA 1
ATOM 752 C C . VAL A 1 99 ? 12.260 -20.544 10.336 1.00 42.12 99 VAL A C 1
ATOM 754 O O . VAL A 1 99 ? 11.657 -20.985 11.321 1.00 42.12 99 VAL A O 1
ATOM 757 N N . PRO A 1 100 ? 11.982 -19.327 9.831 1.00 44.06 100 PRO A N 1
ATOM 758 C CA . PRO A 1 100 ? 10.825 -18.573 10.281 1.00 44.06 100 PRO A CA 1
ATOM 759 C C . PRO A 1 100 ? 9.598 -19.453 10.068 1.00 44.06 100 PRO A C 1
ATOM 761 O O . PRO A 1 100 ? 9.327 -19.874 8.941 1.00 44.06 100 PRO A O 1
ATOM 764 N N . ARG A 1 101 ? 8.904 -19.792 11.162 1.00 43.16 101 ARG A N 1
ATOM 765 C CA . ARG A 1 101 ? 7.633 -20.520 11.127 1.00 43.16 101 ARG A CA 1
ATOM 766 C C . ARG A 1 101 ? 6.779 -19.880 10.043 1.00 43.16 101 ARG A C 1
ATOM 768 O O . ARG A 1 101 ? 6.457 -18.698 10.145 1.00 43.16 101 ARG A O 1
ATOM 775 N N . ALA A 1 102 ? 6.476 -20.654 9.001 1.00 44.59 102 ALA A N 1
ATOM 776 C CA . ALA A 1 102 ? 5.565 -20.250 7.949 1.00 44.59 102 ALA A CA 1
ATOM 777 C C . ALA A 1 102 ? 4.271 -19.809 8.635 1.00 44.59 102 ALA A C 1
ATOM 779 O O . ALA A 1 102 ? 3.530 -20.643 9.158 1.00 44.59 102 ALA A O 1
ATOM 780 N N . ARG A 1 103 ? 4.049 -18.492 8.724 1.00 55.28 103 ARG A N 1
ATOM 781 C CA . ARG A 1 103 ? 2.758 -17.955 9.144 1.00 55.28 103 ARG A CA 1
ATOM 782 C C . ARG A 1 103 ? 1.745 -18.572 8.191 1.00 55.28 103 ARG A C 1
ATOM 784 O O . ARG A 1 103 ? 1.933 -18.497 6.977 1.00 55.28 103 ARG A O 1
ATOM 791 N N . ASP A 1 104 ? 0.752 -19.260 8.746 1.00 49.72 104 ASP A N 1
ATOM 792 C CA . ASP A 1 104 ? -0.257 -19.972 7.972 1.00 49.72 104 ASP A CA 1
ATOM 793 C C . ASP A 1 104 ? -0.865 -19.003 6.947 1.00 49.72 104 ASP A C 1
ATOM 795 O O . ASP A 1 104 ? -1.559 -18.046 7.301 1.00 49.72 104 ASP A O 1
ATOM 799 N N . MET A 1 105 ? -0.569 -19.241 5.665 1.00 51.00 105 MET A N 1
ATOM 800 C CA . MET A 1 105 ? -1.047 -18.458 4.519 1.00 51.00 105 MET A CA 1
ATOM 801 C C . MET A 1 105 ? -2.584 -18.392 4.445 1.00 51.00 105 MET A C 1
ATOM 803 O O . MET A 1 105 ? -3.121 -17.647 3.624 1.00 51.00 105 MET A O 1
ATOM 807 N N . ARG A 1 106 ? -3.307 -19.164 5.273 1.00 49.22 106 ARG A N 1
ATOM 808 C CA . ARG A 1 106 ? -4.773 -19.200 5.308 1.00 49.22 106 ARG A CA 1
ATOM 809 C C . ARG A 1 106 ? -5.440 -18.117 6.146 1.00 49.22 106 ARG A C 1
ATOM 811 O O . ARG A 1 106 ? -6.615 -17.855 5.905 1.00 49.22 106 ARG A O 1
ATOM 818 N N . SER A 1 107 ? -4.740 -17.419 7.038 1.00 57.47 107 SER A N 1
ATOM 819 C CA . SER A 1 107 ? -5.333 -16.27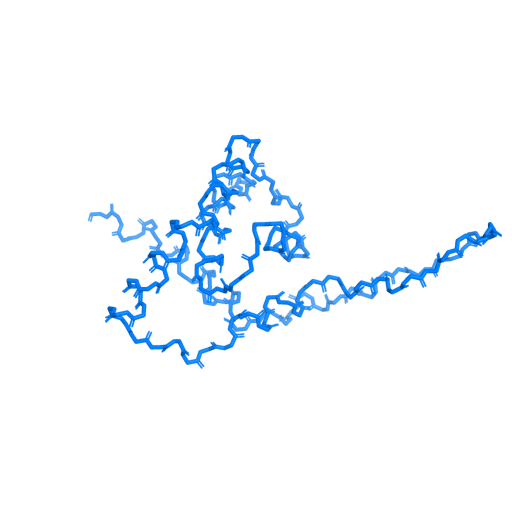1 7.739 1.00 57.47 107 SER A CA 1
ATOM 820 C C . SER A 1 107 ? -5.113 -14.982 6.941 1.00 57.47 107 SER A C 1
ATOM 822 O O . SER A 1 107 ? -4.348 -14.107 7.344 1.00 57.47 107 SER A O 1
ATOM 824 N N . THR A 1 108 ? -5.752 -14.855 5.771 1.00 66.88 108 THR A N 1
ATOM 825 C CA . THR A 1 108 ? -5.778 -13.560 5.069 1.00 66.88 108 THR A CA 1
ATOM 826 C C . THR A 1 108 ? -6.538 -12.572 5.947 1.00 66.88 108 THR A C 1
ATOM 828 O O . THR A 1 108 ? -7.725 -12.777 6.200 1.00 66.88 108 THR A O 1
ATOM 831 N N . SER A 1 109 ? -5.862 -11.525 6.425 1.00 80.12 109 SER A N 1
ATOM 832 C CA . SER A 1 109 ? -6.489 -10.535 7.300 1.00 80.12 109 SER A CA 1
ATOM 833 C C . SER A 1 109 ? -7.736 -9.923 6.627 1.00 80.12 109 SER A C 1
ATOM 835 O O . SER A 1 109 ? -7.774 -9.805 5.390 1.00 80.12 109 SER A O 1
ATOM 837 N N . PRO A 1 110 ? -8.770 -9.530 7.394 1.00 86.94 110 PRO A N 1
ATOM 838 C CA . PRO A 1 110 ? -9.940 -8.841 6.856 1.00 86.94 110 PRO A CA 1
ATOM 839 C C . PRO A 1 110 ? -9.584 -7.662 5.937 1.00 86.94 110 PRO A C 1
ATOM 841 O O . PRO A 1 110 ? -10.213 -7.498 4.888 1.00 86.94 110 PRO A O 1
ATOM 844 N N . PHE A 1 111 ? -8.551 -6.885 6.273 1.00 90.06 111 PHE A N 1
ATOM 845 C CA . PHE A 1 111 ? -8.027 -5.808 5.437 1.00 90.06 111 PHE A CA 1
ATOM 846 C C . PHE A 1 111 ? -7.559 -6.297 4.068 1.00 90.06 111 PHE A C 1
ATOM 848 O O . PHE A 1 111 ? -8.008 -5.785 3.041 1.00 90.06 111 PHE A O 1
ATOM 855 N N . LEU A 1 112 ? -6.715 -7.328 4.019 1.00 85.94 112 LEU A N 1
ATOM 856 C CA . LEU A 1 112 ? -6.214 -7.864 2.752 1.00 85.94 112 LEU A CA 1
ATOM 857 C C . LEU A 1 112 ? -7.342 -8.422 1.871 1.00 85.94 112 LEU A C 1
ATOM 859 O O . LEU A 1 112 ? -7.302 -8.274 0.646 1.00 85.94 112 LEU A O 1
ATOM 863 N N . LEU A 1 113 ? -8.382 -9.011 2.475 1.00 87.50 113 LEU A N 1
ATOM 864 C CA . LEU A 1 113 ? -9.585 -9.429 1.751 1.00 87.50 113 LEU A CA 1
ATOM 865 C C . LEU A 1 113 ? -10.333 -8.232 1.152 1.00 87.50 113 LEU A C 1
ATOM 867 O O . LEU A 1 113 ? -10.746 -8.302 -0.010 1.00 87.50 113 LEU A O 1
ATOM 871 N N . ARG A 1 114 ? -10.481 -7.132 1.906 1.00 91.56 114 ARG A N 1
ATOM 872 C CA . ARG A 1 114 ? -11.079 -5.885 1.401 1.00 91.56 114 ARG A CA 1
ATOM 873 C C . ARG A 1 114 ? -10.266 -5.324 0.236 1.00 91.56 114 ARG A C 1
ATOM 875 O O . ARG A 1 114 ? -10.838 -5.101 -0.824 1.00 91.56 114 ARG A O 1
ATOM 882 N N . VAL A 1 115 ? -8.944 -5.202 0.378 1.00 90.12 115 VAL A N 1
ATOM 883 C CA . VAL A 1 115 ? -8.042 -4.737 -0.694 1.00 90.12 115 VAL A CA 1
ATOM 884 C C . VAL A 1 115 ? -8.199 -5.602 -1.944 1.00 90.12 115 VAL A C 1
ATOM 886 O O . VAL A 1 115 ? -8.444 -5.082 -3.033 1.00 90.12 115 VAL A O 1
ATOM 889 N N . LYS A 1 116 ? -8.133 -6.932 -1.805 1.00 87.19 116 LYS A N 1
ATOM 890 C CA . LYS A 1 116 ? -8.299 -7.851 -2.939 1.00 87.19 116 LYS A CA 1
ATOM 891 C C . LYS A 1 116 ? -9.637 -7.632 -3.646 1.00 87.19 116 LYS A C 1
ATOM 893 O O . LYS A 1 116 ? -9.650 -7.559 -4.873 1.00 87.19 116 LYS A O 1
ATOM 898 N N . ARG A 1 117 ? -10.744 -7.515 -2.903 1.00 86.31 117 ARG A N 1
ATOM 899 C CA . ARG A 1 117 ? -12.077 -7.251 -3.472 1.00 86.31 117 ARG A CA 1
ATOM 900 C C . ARG A 1 117 ? -12.112 -5.913 -4.210 1.00 86.31 117 ARG A C 1
ATOM 902 O O . ARG A 1 117 ? -12.501 -5.895 -5.371 1.00 86.31 117 ARG A O 1
ATOM 909 N N . THR A 1 118 ? -11.621 -4.839 -3.591 1.00 85.31 118 THR A N 1
ATOM 910 C CA . THR A 1 118 ? -11.575 -3.496 -4.188 1.00 85.31 118 THR A CA 1
ATOM 911 C C . THR A 1 118 ? -10.856 -3.500 -5.534 1.00 85.31 118 THR A C 1
ATOM 913 O O . THR A 1 118 ? -11.413 -3.048 -6.530 1.00 85.31 118 THR A O 1
ATOM 916 N N . PHE A 1 119 ? -9.645 -4.059 -5.600 1.00 84.75 119 PHE A N 1
ATOM 917 C CA . PHE A 1 119 ? -8.829 -4.012 -6.818 1.00 84.75 119 PHE A CA 1
ATOM 918 C C . PHE A 1 119 ? -9.217 -5.056 -7.873 1.00 84.75 119 PHE A C 1
ATOM 920 O O . PHE A 1 119 ? -8.929 -4.854 -9.052 1.00 84.75 119 PHE A O 1
ATOM 927 N N . SER A 1 120 ? -9.903 -6.139 -7.491 1.00 79.75 120 SER A N 1
ATOM 928 C CA . SER A 1 120 ? -10.406 -7.133 -8.454 1.00 79.75 120 SER A CA 1
ATOM 929 C C . SER A 1 120 ? -11.612 -6.623 -9.250 1.00 79.75 120 SER A C 1
ATOM 931 O O . SER A 1 120 ? -11.834 -7.081 -10.366 1.00 79.75 120 SER A O 1
ATOM 933 N N . CYS A 1 121 ? -12.370 -5.663 -8.710 1.00 65.31 121 CYS A N 1
ATOM 934 C CA . CYS A 1 121 ? -13.563 -5.114 -9.361 1.00 65.31 121 CYS A CA 1
ATOM 935 C C . CYS A 1 121 ? -13.272 -3.941 -10.316 1.00 65.31 121 CYS A C 1
ATOM 937 O O . CYS A 1 121 ? -14.128 -3.593 -11.122 1.00 65.31 121 CYS A O 1
ATOM 939 N N . ILE A 1 122 ? -12.074 -3.343 -10.276 1.00 64.31 122 ILE A N 1
ATOM 940 C CA . ILE A 1 122 ? -11.737 -2.144 -11.071 1.00 64.31 122 ILE A CA 1
ATOM 941 C C . ILE A 1 122 ? -11.934 -2.330 -12.588 1.00 64.31 122 ILE A C 1
ATOM 943 O O . ILE A 1 122 ? -12.504 -1.430 -13.205 1.00 64.31 122 ILE A O 1
ATOM 947 N N . PRO A 1 123 ? -11.555 -3.462 -13.218 1.00 61.56 123 PRO A N 1
ATOM 948 C CA . PRO A 1 123 ? -11.788 -3.659 -14.652 1.00 61.56 123 PRO A CA 1
ATOM 949 C C . PRO A 1 123 ? -13.271 -3.640 -15.053 1.00 61.56 123 PRO A C 1
ATOM 951 O O . PRO A 1 123 ? -13.587 -3.357 -16.204 1.00 61.56 123 PRO A O 1
ATOM 954 N N . ALA A 1 124 ? -14.186 -3.939 -14.125 1.00 57.28 124 ALA A N 1
ATOM 955 C CA . ALA A 1 124 ? -15.623 -3.930 -14.388 1.00 57.28 124 ALA A CA 1
ATOM 956 C C . ALA A 1 124 ? -16.248 -2.529 -14.268 1.00 57.28 124 ALA A C 1
ATOM 958 O O . ALA A 1 124 ? -17.299 -2.294 -14.859 1.00 57.28 124 ALA A O 1
ATOM 959 N N . CYS A 1 125 ? -15.604 -1.612 -13.538 1.00 49.31 125 CYS A N 1
ATOM 960 C CA . CYS A 1 125 ? -16.145 -0.291 -13.200 1.00 49.31 125 CYS A CA 1
ATOM 961 C C . CYS A 1 125 ? -15.633 0.857 -14.091 1.00 49.31 125 CYS A C 1
ATOM 963 O O . CYS A 1 125 ? -16.084 1.983 -13.922 1.00 49.31 125 CYS A O 1
ATOM 965 N N . LEU A 1 126 ? -14.684 0.604 -15.000 1.00 52.47 126 LEU A N 1
ATOM 966 C CA . LEU A 1 126 ? -14.104 1.606 -15.914 1.00 52.47 126 LEU A CA 1
ATOM 967 C C . LEU A 1 126 ? -14.733 1.570 -17.323 1.00 52.47 126 LEU A C 1
ATOM 969 O O . LEU A 1 126 ? -14.029 1.765 -18.312 1.00 52.47 126 LEU A O 1
ATOM 973 N N . LYS A 1 127 ? -16.031 1.271 -17.415 1.00 42.34 127 LYS A N 1
ATOM 974 C CA . LYS A 1 127 ? -16.796 1.317 -18.670 1.00 42.34 127 LYS A CA 1
ATOM 975 C C . LYS A 1 127 ? -17.536 2.634 -18.808 1.00 42.34 127 LYS A C 1
ATOM 977 O O . LYS A 1 127 ? -18.063 3.099 -17.774 1.00 42.34 127 LYS A O 1
#

pLDDT: mean 81.27, std 20.5, range [34.44, 98.25]

Radius of gyration: 17.12 Å; chains: 1; bounding box: 48×39×38 Å

Secondary structure (DSSP, 8-state):
---SSHHHHHHHHHHHHHS---HHHHHHHHHHH-TT----HHHHHHHHHHTTHHHHHHHHHHHHHH-S-SS-HHHHHHTTS-----------------------TT---HHHHHHHHHHHSHHHH--